Protein AF-A0A7S2W6Z3-F1 (afdb_monomer_lite)

Foldseek 3Di:
DVVVVDDDDPPPDDDDDDDDDDDDDDPDPPPDDPQQSVQVVVDVDRDPRDFPVVQCVVQPVNWDWDKDADDDPDPLRRGWIWIWIQRRRRRWIWIWTDDDPPSPDDTGTPGDTDDDDD

Radius of gyration: 29.52 Å; chains: 1; bounding box: 72×33×83 Å

Organism: NCBI:txid96639

Sequence (118 aa):
FKEHGIEQVDRVVKEPKKIRPKMEKPPYNGFGSEEDSLGSFYNLVPKPPRKNFERLRKFDMKKIHFRVELVSSIPQDMNRRFDLNFHLDDETLSLYEPKRRNSGITGGKFLERGKYVN

Secondary structure (DSSP, 8-state):
-GGGT---------PPPPPPPPPPPPPP-SSS-HHHHHHHHH-SSPPPPPP-HHHHHHHTT-EEEEEEE---SSTTTTT-EEEEEEETTTTEEEEEE---TTSSS--EEEEEEE----

Structure (mmCIF, N/CA/C/O backbone):
data_AF-A0A7S2W6Z3-F1
#
_entry.id   AF-A0A7S2W6Z3-F1
#
loop_
_atom_site.group_PDB
_atom_site.id
_atom_site.type_symbol
_atom_site.label_atom_id
_atom_site.label_alt_id
_atom_site.label_comp_id
_atom_site.label_asym_id
_atom_site.label_entity_id
_atom_site.label_seq_id
_atom_site.pdbx_PDB_ins_code
_atom_site.Cartn_x
_atom_site.Cartn_y
_atom_site.Cartn_z
_atom_site.occupancy
_atom_site.B_iso_or_equiv
_atom_site.auth_seq_id
_atom_site.auth_comp_id
_atom_site.auth_asym_id
_atom_site.auth_atom_id
_atom_site.pdbx_PDB_model_num
ATOM 1 N N . PHE A 1 1 ? 45.239 21.230 -58.740 1.00 55.09 1 PHE A N 1
ATOM 2 C CA . PHE A 1 1 ? 45.133 21.243 -57.262 1.00 55.09 1 PHE A CA 1
ATOM 3 C C . PHE A 1 1 ? 46.415 20.741 -56.591 1.00 55.09 1 PHE A C 1
ATOM 5 O O . PHE A 1 1 ? 47.061 21.556 -55.951 1.00 55.09 1 PHE 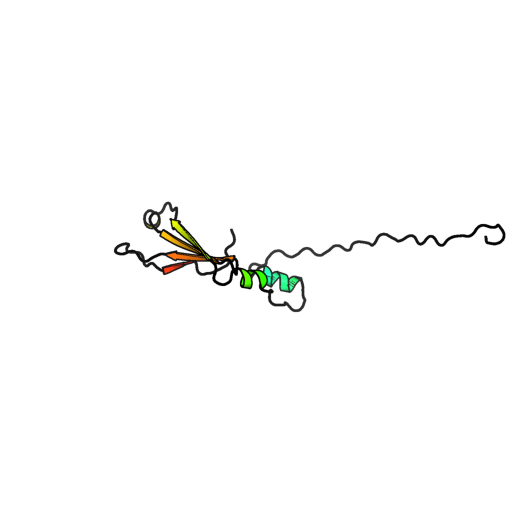A O 1
ATOM 12 N N . LYS A 1 2 ? 46.883 19.500 -56.820 1.00 61.22 2 LYS A N 1
ATOM 13 C CA . LYS A 1 2 ? 48.191 19.034 -56.293 1.00 61.22 2 LYS A CA 1
ATOM 14 C C . LYS A 1 2 ? 49.432 19.690 -56.925 1.00 61.22 2 LYS A C 1
ATOM 16 O O . LYS A 1 2 ? 50.404 19.926 -56.224 1.00 61.22 2 LYS A O 1
ATOM 21 N N . GLU A 1 3 ? 49.386 20.057 -58.206 1.00 65.19 3 GLU A N 1
ATOM 22 C CA . GLU A 1 3 ? 50.524 20.697 -58.902 1.00 65.19 3 GLU A CA 1
ATOM 23 C C . GLU A 1 3 ? 50.796 22.158 -58.483 1.00 65.19 3 GLU A C 1
ATOM 25 O O . GLU A 1 3 ? 51.833 22.710 -58.826 1.00 65.19 3 GLU A O 1
ATOM 30 N N . HIS A 1 4 ? 49.907 22.780 -57.697 1.00 76.31 4 HIS A N 1
ATOM 31 C CA . HIS A 1 4 ? 50.094 24.133 -57.148 1.00 76.31 4 HIS A CA 1
ATOM 32 C C . HIS A 1 4 ? 50.370 24.136 -55.631 1.00 76.31 4 HIS A C 1
ATOM 34 O O . HIS A 1 4 ? 50.239 25.173 -54.989 1.00 76.31 4 HIS A O 1
ATOM 40 N N . GLY A 1 5 ? 50.718 22.983 -55.041 1.00 72.75 5 GLY A N 1
ATOM 41 C CA . GLY A 1 5 ? 51.061 22.871 -53.615 1.00 72.75 5 GLY A CA 1
ATOM 42 C C . GLY A 1 5 ? 49.882 23.008 -52.642 1.00 72.75 5 GLY A C 1
ATOM 43 O O . GLY A 1 5 ? 50.103 23.192 -51.449 1.00 72.75 5 GLY A O 1
ATOM 44 N N . ILE A 1 6 ? 48.635 22.924 -53.120 1.00 72.88 6 ILE A N 1
ATOM 45 C CA . ILE A 1 6 ? 47.436 23.033 -52.279 1.00 72.88 6 ILE A CA 1
ATOM 46 C C . ILE A 1 6 ? 46.843 21.634 -52.082 1.00 72.88 6 ILE A C 1
ATOM 48 O O . ILE A 1 6 ? 46.217 21.072 -52.986 1.00 72.88 6 ILE A O 1
ATOM 52 N N . GLU A 1 7 ? 47.041 21.069 -50.891 1.00 72.19 7 GLU A N 1
ATOM 53 C CA . GLU A 1 7 ? 46.393 19.827 -50.467 1.00 72.19 7 GLU A CA 1
ATOM 54 C C . GLU A 1 7 ? 44.989 20.118 -49.926 1.00 72.19 7 GLU A C 1
ATOM 56 O O . GLU A 1 7 ? 44.810 20.825 -48.934 1.00 72.19 7 GLU A O 1
ATOM 61 N N . GLN A 1 8 ? 43.970 19.571 -50.588 1.00 68.56 8 GLN A N 1
ATOM 62 C CA . GLN A 1 8 ? 42.598 19.636 -50.101 1.00 68.56 8 GLN A CA 1
ATOM 63 C C . GLN A 1 8 ? 42.390 18.530 -49.065 1.00 68.56 8 GLN A C 1
ATOM 65 O O . GLN A 1 8 ? 42.326 17.352 -49.406 1.00 68.56 8 GLN A O 1
ATOM 70 N N . VAL A 1 9 ? 42.305 18.918 -47.794 1.00 72.38 9 VAL A N 1
ATOM 71 C CA . VAL A 1 9 ? 41.975 18.002 -46.698 1.00 72.38 9 VAL A CA 1
ATOM 72 C C . VAL A 1 9 ? 40.477 17.697 -46.756 1.00 72.38 9 VAL A C 1
ATOM 74 O O . VAL A 1 9 ? 39.663 18.625 -46.782 1.00 72.38 9 VAL A O 1
ATOM 77 N N . ASP A 1 10 ? 40.100 16.417 -46.757 1.00 71.00 10 ASP A N 1
ATOM 78 C CA . ASP A 1 10 ? 38.697 15.996 -46.730 1.00 71.00 10 ASP A CA 1
ATOM 79 C C . ASP A 1 10 ? 38.033 16.450 -45.426 1.00 71.00 10 ASP A C 1
ATOM 81 O O . ASP A 1 10 ? 38.139 15.827 -44.365 1.00 71.00 10 ASP A O 1
ATOM 85 N N . ARG A 1 11 ? 37.333 17.582 -45.488 1.00 72.25 11 ARG A N 1
ATOM 86 C CA . ARG A 1 11 ? 36.565 18.099 -44.360 1.00 72.25 11 ARG A CA 1
ATOM 87 C C . ARG A 1 11 ? 35.259 17.320 -44.261 1.00 72.25 11 ARG A C 1
ATOM 89 O O . ARG A 1 11 ? 34.243 17.711 -44.828 1.00 72.25 11 ARG A O 1
ATOM 96 N N . VAL A 1 12 ? 35.283 16.225 -43.507 1.00 77.06 12 VAL A N 1
ATOM 97 C CA . VAL A 1 12 ? 34.076 15.456 -43.179 1.00 77.06 12 VAL A CA 1
ATOM 98 C C . VAL A 1 12 ? 33.202 16.285 -42.234 1.00 77.06 12 VAL A C 1
ATOM 100 O O . VAL A 1 12 ? 33.404 16.309 -41.018 1.00 77.06 12 VAL A O 1
ATOM 103 N N . VAL A 1 13 ? 32.226 17.001 -42.792 1.00 78.50 13 VAL A N 1
ATOM 104 C CA . VAL A 1 13 ? 31.197 17.697 -42.013 1.00 78.50 13 VAL A CA 1
ATOM 105 C C . VAL A 1 13 ? 30.245 16.641 -41.454 1.00 78.50 13 VAL A C 1
ATOM 107 O O . VAL A 1 13 ? 29.481 16.028 -42.194 1.00 78.50 13 VAL A O 1
ATOM 110 N N . LYS A 1 14 ? 30.292 16.390 -40.140 1.00 78.88 14 LYS A N 1
ATOM 111 C CA . LYS A 1 14 ? 29.281 15.552 -39.481 1.00 78.88 14 LYS A CA 1
ATOM 112 C C . LYS A 1 14 ? 27.962 16.312 -39.454 1.00 78.88 14 LYS A C 1
ATOM 114 O O . LYS A 1 14 ? 27.811 17.257 -38.683 1.00 78.88 14 LYS A O 1
ATOM 119 N N . GLU A 1 15 ? 27.014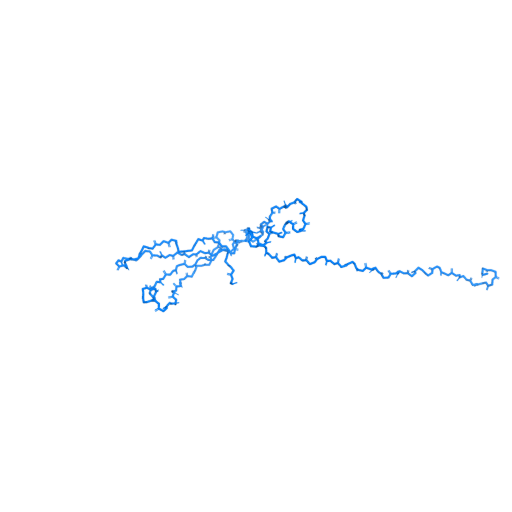 15.888 -40.279 1.00 82.25 15 GLU A N 1
ATOM 120 C CA . GLU A 1 15 ? 25.657 16.420 -40.230 1.00 82.25 15 GLU A CA 1
ATOM 121 C C . GLU A 1 15 ? 25.026 16.168 -38.849 1.00 82.25 15 GLU A C 1
ATOM 123 O O . GLU A 1 15 ? 25.225 15.098 -38.252 1.00 82.25 15 GLU A O 1
ATOM 128 N N . PRO A 1 16 ? 24.257 17.133 -38.313 1.00 84.00 16 PRO A N 1
ATOM 129 C CA . PRO A 1 16 ? 23.542 16.928 -37.065 1.00 84.00 16 PRO A CA 1
ATOM 130 C C . PRO A 1 16 ? 22.518 15.801 -37.240 1.00 84.00 16 PRO A C 1
ATOM 132 O O . PRO A 1 16 ? 21.718 15.790 -38.177 1.00 84.00 16 PRO A O 1
ATOM 135 N N . LYS A 1 17 ? 22.519 14.836 -36.315 1.00 84.19 17 LYS A N 1
ATOM 136 C CA . LYS A 1 17 ? 21.551 13.732 -36.333 1.00 84.19 17 LYS A CA 1
ATOM 137 C C . LYS A 1 17 ? 20.140 14.297 -36.156 1.00 84.19 17 LYS A C 1
ATOM 139 O O . LYS A 1 17 ? 19.830 14.857 -35.107 1.00 84.19 17 LYS A O 1
ATOM 144 N N . LYS A 1 18 ? 19.270 14.107 -37.151 1.00 85.44 18 LYS A N 1
ATOM 145 C CA . LYS A 1 18 ? 17.842 14.441 -37.042 1.00 85.44 18 LYS A CA 1
ATOM 146 C C . LYS A 1 18 ? 17.218 13.630 -35.902 1.00 85.44 18 LYS A C 1
ATOM 148 O O . LYS A 1 18 ? 17.196 12.399 -35.953 1.00 85.44 18 LYS A O 1
ATOM 153 N N . ILE A 1 19 ? 16.726 14.314 -34.872 1.00 86.94 19 ILE A N 1
ATOM 154 C CA . ILE A 1 19 ? 16.036 13.682 -33.745 1.00 86.94 19 ILE A CA 1
ATOM 155 C C . ILE A 1 19 ? 14.629 13.317 -34.219 1.00 86.94 19 ILE A C 1
ATOM 157 O O . ILE A 1 19 ? 13.871 14.183 -34.645 1.00 86.94 19 ILE A O 1
ATOM 161 N N . ARG A 1 20 ? 14.281 12.028 -34.176 1.00 86.62 20 ARG A N 1
ATOM 162 C CA . ARG A 1 20 ? 12.911 11.589 -34.461 1.00 86.62 20 ARG A CA 1
ATOM 163 C C . ARG A 1 20 ? 12.015 11.922 -33.263 1.00 86.62 20 ARG A C 1
ATOM 165 O O . ARG A 1 20 ? 12.470 11.731 -32.131 1.00 86.62 20 ARG A O 1
ATOM 172 N N . PRO A 1 21 ? 10.767 12.369 -33.483 1.00 86.62 21 PRO A N 1
ATOM 173 C CA . PRO A 1 21 ? 9.823 12.542 -32.389 1.00 86.62 21 PRO A CA 1
ATOM 174 C C . PRO A 1 21 ? 9.609 11.189 -31.701 1.00 86.62 21 PRO A C 1
ATOM 176 O O . PRO A 1 21 ? 9.406 10.168 -32.362 1.00 86.62 21 PRO A O 1
ATOM 179 N N . LYS A 1 22 ? 9.716 11.169 -30.372 1.00 85.62 22 LYS A N 1
ATOM 180 C CA . LYS A 1 22 ? 9.358 9.994 -29.574 1.00 85.62 22 LYS A CA 1
ATOM 181 C C . LYS A 1 22 ? 7.852 10.031 -29.355 1.00 85.62 22 LYS A C 1
ATOM 183 O O . LYS A 1 22 ? 7.321 11.088 -29.037 1.00 85.62 22 LYS A O 1
ATOM 188 N N . MET A 1 23 ? 7.186 8.892 -29.519 1.00 86.88 23 MET A N 1
ATOM 189 C CA . MET A 1 23 ? 5.781 8.781 -29.136 1.00 86.88 23 MET A CA 1
ATOM 190 C C . MET A 1 23 ? 5.643 9.026 -27.636 1.00 86.88 23 MET A C 1
ATOM 192 O O . MET A 1 23 ? 6.416 8.488 -26.835 1.00 86.88 23 MET A O 1
ATOM 196 N N . GLU A 1 24 ? 4.666 9.849 -27.277 1.00 88.88 24 GLU A N 1
ATOM 197 C CA . GLU A 1 24 ? 4.262 10.031 -25.892 1.00 88.88 24 GLU A CA 1
ATOM 198 C C . GLU A 1 24 ? 3.520 8.787 -25.408 1.00 88.88 24 GLU A C 1
ATOM 200 O O . GLU A 1 24 ? 2.915 8.046 -26.189 1.00 88.88 24 GLU A O 1
ATOM 205 N N . LYS A 1 25 ? 3.610 8.528 -24.106 1.00 89.88 25 LYS A N 1
ATOM 206 C CA . LYS A 1 25 ? 2.894 7.412 -23.497 1.00 89.88 25 LYS A CA 1
ATOM 207 C C . LYS A 1 25 ? 1.400 7.738 -23.509 1.00 89.88 25 LYS A C 1
ATOM 209 O O . LYS A 1 25 ? 1.047 8.870 -23.174 1.00 89.88 25 LYS A O 1
ATOM 214 N N . PRO A 1 26 ? 0.529 6.781 -23.856 1.00 89.88 26 PRO A N 1
ATOM 215 C CA . PRO A 1 26 ? -0.902 7.005 -23.774 1.00 89.88 26 PRO A CA 1
ATOM 216 C C . PRO A 1 26 ? -1.328 7.221 -22.313 1.00 89.88 26 PRO A C 1
ATOM 218 O O . PRO A 1 26 ? -0.667 6.713 -21.400 1.00 89.88 26 PRO A O 1
ATOM 221 N N . PRO A 1 27 ? -2.438 7.943 -22.078 1.00 91.75 27 PRO A N 1
ATOM 222 C CA . PRO A 1 27 ? -3.036 8.019 -20.755 1.00 91.75 27 PRO A CA 1
ATOM 223 C C . PRO A 1 27 ? -3.462 6.625 -20.283 1.00 91.75 27 PRO A C 1
ATOM 225 O O . PRO A 1 27 ? -3.795 5.747 -21.084 1.00 91.75 27 PRO A O 1
ATOM 228 N N . TYR A 1 28 ? -3.461 6.428 -18.966 1.00 88.44 28 TYR A N 1
ATOM 229 C CA . TYR A 1 28 ? -3.890 5.172 -18.366 1.00 88.44 28 TYR A CA 1
ATOM 230 C C . TYR A 1 28 ? -5.370 4.897 -18.673 1.00 88.44 28 TYR A C 1
ATOM 232 O O . TYR A 1 28 ? -6.229 5.760 -18.507 1.00 88.44 28 TYR A O 1
ATOM 240 N N . ASN A 1 29 ? -5.665 3.680 -19.124 1.00 88.44 29 ASN A N 1
ATOM 241 C CA . ASN A 1 29 ? -6.985 3.270 -19.609 1.00 88.44 29 ASN A CA 1
ATOM 242 C C . ASN A 1 29 ? -7.941 2.782 -18.501 1.00 88.44 29 ASN A C 1
ATOM 244 O O . ASN A 1 29 ? -9.050 2.356 -18.815 1.00 88.44 29 ASN A O 1
ATOM 248 N N . GLY A 1 30 ? -7.525 2.808 -17.230 1.00 88.06 30 GLY A N 1
ATOM 249 C CA . GLY A 1 30 ? -8.350 2.397 -16.087 1.00 88.06 30 GLY A CA 1
ATOM 250 C C . GLY A 1 30 ? -8.360 0.894 -15.790 1.00 88.06 30 GLY A C 1
ATOM 251 O O . GLY A 1 30 ? -8.941 0.491 -14.784 1.00 88.06 30 GLY A O 1
ATOM 252 N N . PHE A 1 31 ? -7.711 0.065 -16.611 1.00 85.75 31 PHE A N 1
ATOM 253 C CA . PHE A 1 31 ? -7.654 -1.383 -16.415 1.00 85.75 31 PHE A CA 1
ATOM 254 C C . PHE A 1 31 ? -6.276 -1.837 -15.932 1.00 85.75 31 PHE A C 1
ATOM 256 O O . PHE A 1 31 ? -5.251 -1.447 -16.489 1.00 85.75 31 PHE A O 1
ATOM 263 N N . GLY A 1 32 ? -6.267 -2.730 -14.939 1.00 85.75 32 GLY A N 1
ATOM 264 C CA . GLY A 1 32 ? -5.041 -3.317 -14.401 1.00 85.75 32 GLY A CA 1
ATOM 265 C C . GLY A 1 32 ? -4.273 -2.359 -13.492 1.00 85.75 32 GLY A C 1
ATOM 266 O O . GLY A 1 32 ? -4.859 -1.698 -12.636 1.00 85.75 32 GLY A O 1
ATOM 267 N N . SER A 1 33 ? -2.950 -2.332 -13.636 1.00 85.88 33 SER A N 1
ATOM 268 C CA . SER A 1 33 ? -2.084 -1.333 -13.009 1.00 85.88 33 SER A CA 1
ATOM 269 C C . SER A 1 33 ? -1.419 -0.479 -14.085 1.00 85.88 33 SER A C 1
ATOM 271 O O . SER A 1 33 ? -1.214 -0.927 -15.213 1.00 85.88 33 SER A O 1
ATOM 273 N N . GLU A 1 34 ? -1.034 0.750 -13.744 1.00 87.38 34 GLU A N 1
ATOM 274 C CA . GLU A 1 34 ? -0.310 1.623 -14.677 1.00 87.38 34 GLU A CA 1
ATOM 275 C C . GLU A 1 34 ? 1.000 0.973 -15.161 1.00 87.38 34 GLU A C 1
ATOM 277 O O . GLU A 1 34 ? 1.343 1.035 -16.341 1.00 87.38 34 GLU A O 1
ATOM 282 N N . GLU A 1 35 ? 1.693 0.275 -14.258 1.00 87.31 35 GLU A N 1
ATOM 283 C CA . GLU A 1 35 ? 2.915 -0.488 -14.537 1.00 87.31 35 GLU A CA 1
ATOM 284 C C . GLU A 1 35 ? 2.684 -1.586 -15.595 1.00 87.31 35 GLU A C 1
ATOM 286 O O . GLU A 1 35 ? 3.532 -1.793 -16.465 1.00 87.31 35 GLU A O 1
ATOM 291 N N . ASP A 1 36 ? 1.535 -2.264 -15.542 1.00 87.69 36 ASP A N 1
ATOM 292 C CA . ASP A 1 36 ? 1.151 -3.322 -16.482 1.00 87.69 36 ASP A CA 1
ATOM 293 C C . ASP A 1 36 ? 0.739 -2.748 -17.849 1.00 87.69 36 ASP A C 1
ATOM 295 O O . ASP A 1 36 ? 1.230 -3.181 -18.897 1.00 87.69 36 ASP A O 1
ATOM 299 N N . SER A 1 37 ? -0.056 -1.673 -17.846 1.00 89.81 37 SER A N 1
ATOM 300 C CA . SER A 1 37 ? -0.449 -0.948 -19.062 1.00 89.81 37 SER A CA 1
ATOM 301 C C . SER A 1 37 ? 0.755 -0.371 -19.816 1.00 89.81 37 SER A C 1
ATOM 303 O O . SER A 1 37 ? 0.812 -0.426 -21.048 1.00 89.81 37 SER A O 1
ATOM 305 N N . LEU A 1 38 ? 1.779 0.104 -19.099 1.00 89.44 38 LEU A N 1
ATOM 306 C CA . LEU A 1 38 ? 3.047 0.526 -19.702 1.00 89.44 38 LEU A CA 1
ATOM 307 C C . LEU A 1 38 ? 3.789 -0.630 -20.382 1.00 89.44 38 LEU A C 1
ATOM 309 O O . LEU A 1 38 ? 4.443 -0.417 -21.405 1.00 89.44 38 LEU A O 1
ATOM 313 N N . GLY A 1 39 ? 3.678 -1.852 -19.858 1.00 89.38 39 GLY A N 1
ATOM 314 C CA . GLY A 1 39 ? 4.263 -3.046 -20.467 1.00 89.38 39 GLY A CA 1
ATOM 315 C C . GLY A 1 39 ? 3.794 -3.255 -21.909 1.00 89.38 39 GLY A C 1
ATOM 316 O O . GLY A 1 39 ? 4.621 -3.550 -22.778 1.00 89.38 39 GLY A O 1
ATOM 317 N N . SER A 1 40 ? 2.504 -3.010 -22.156 1.00 90.06 40 SER A N 1
ATOM 318 C CA . SER A 1 40 ? 1.868 -3.082 -23.479 1.00 90.06 40 SER A CA 1
ATOM 319 C C . SER A 1 40 ? 2.306 -1.953 -24.417 1.00 90.06 40 SER A C 1
ATOM 321 O O . SER A 1 40 ? 2.431 -2.159 -25.619 1.00 90.06 40 SER A O 1
ATOM 323 N N . PHE A 1 41 ? 2.588 -0.760 -23.883 1.00 89.25 41 PHE A N 1
ATOM 324 C CA . PHE A 1 41 ? 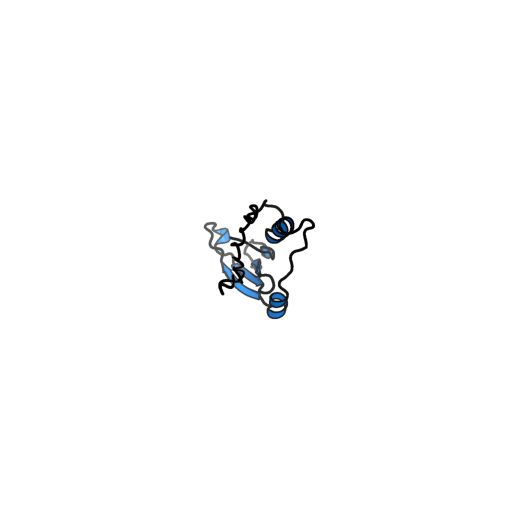3.122 0.351 -24.680 1.00 89.25 41 PHE A CA 1
ATOM 325 C C . PHE A 1 41 ? 4.570 0.100 -25.129 1.00 89.25 41 PHE A C 1
ATOM 327 O O . PHE A 1 41 ? 4.946 0.431 -26.252 1.00 89.25 41 PHE A O 1
ATOM 334 N N . TYR A 1 42 ? 5.400 -0.482 -24.260 1.00 90.00 42 TYR A N 1
ATOM 335 C CA . TYR A 1 42 ? 6.822 -0.677 -24.548 1.00 90.00 42 TYR A CA 1
ATOM 336 C C . TYR A 1 42 ? 7.134 -1.904 -25.410 1.00 90.00 42 TYR A C 1
ATOM 338 O O . TYR A 1 42 ? 8.171 -1.921 -26.073 1.00 90.00 42 TYR A O 1
ATOM 346 N N . ASN A 1 43 ? 6.296 -2.944 -25.380 1.00 90.50 43 ASN A N 1
ATOM 347 C CA . ASN A 1 43 ? 6.559 -4.205 -26.071 1.00 90.50 43 ASN A CA 1
ATOM 348 C C . ASN A 1 43 ? 5.294 -4.722 -26.757 1.00 90.50 43 ASN A C 1
ATOM 350 O O . ASN A 1 43 ? 4.224 -4.711 -26.163 1.00 90.50 43 ASN A O 1
ATOM 354 N N . LEU A 1 44 ? 5.446 -5.288 -27.959 1.00 91.81 44 LEU A N 1
ATOM 355 C CA . LEU A 1 44 ? 4.357 -5.993 -28.647 1.00 91.81 44 LEU A CA 1
ATOM 356 C C . LEU A 1 44 ? 3.831 -7.183 -27.825 1.00 91.81 44 LEU A C 1
ATOM 358 O O . LEU A 1 44 ? 2.634 -7.440 -27.796 1.00 91.81 44 LEU A O 1
ATOM 362 N N . VAL A 1 45 ? 4.740 -7.903 -27.159 1.00 94.31 45 VAL A N 1
ATOM 363 C CA . VAL A 1 45 ? 4.400 -8.949 -26.189 1.00 94.31 45 VAL A CA 1
ATOM 364 C C . VAL A 1 45 ? 4.661 -8.379 -24.795 1.00 94.31 45 VAL A C 1
ATOM 366 O O . VAL A 1 45 ? 5.834 -8.169 -24.453 1.00 94.31 45 VAL A O 1
ATOM 369 N N . PRO A 1 46 ? 3.613 -8.096 -23.999 1.00 89.94 46 PRO A N 1
ATOM 370 C CA . PRO A 1 46 ? 3.779 -7.499 -22.685 1.00 89.94 46 PRO A CA 1
ATOM 371 C C . PRO A 1 46 ? 4.564 -8.448 -21.779 1.00 89.94 46 PRO A C 1
ATOM 373 O O . PRO A 1 46 ? 4.336 -9.658 -21.742 1.00 89.94 46 PRO A O 1
ATOM 376 N N . LYS A 1 47 ? 5.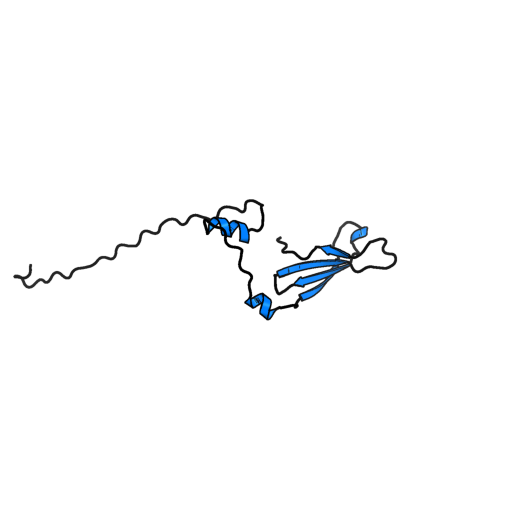535 -7.885 -21.061 1.00 90.81 47 LYS A N 1
ATOM 377 C CA . LYS A 1 47 ? 6.331 -8.608 -20.068 1.00 90.81 47 LYS A CA 1
ATOM 378 C C . LYS A 1 47 ? 5.813 -8.249 -18.681 1.00 90.81 47 LYS A C 1
ATOM 380 O O . LYS A 1 47 ? 5.556 -7.068 -18.450 1.00 90.81 47 LYS A O 1
ATOM 385 N N . PRO A 1 48 ? 5.721 -9.219 -17.756 1.00 90.00 48 PRO A N 1
ATOM 386 C CA . PRO A 1 48 ? 5.260 -8.936 -16.409 1.00 90.00 48 PRO A CA 1
ATOM 387 C C . PRO A 1 48 ? 6.176 -7.901 -15.737 1.00 90.00 48 PRO A C 1
ATOM 389 O O . PRO A 1 48 ? 7.405 -7.971 -15.903 1.00 90.00 48 PRO A O 1
ATOM 392 N N . PRO A 1 49 ? 5.608 -6.952 -14.974 1.00 88.94 49 PRO A N 1
ATOM 393 C CA . PRO A 1 49 ? 6.387 -5.928 -14.298 1.00 88.94 49 PRO A CA 1
ATOM 394 C C . PRO A 1 49 ? 7.361 -6.570 -13.307 1.00 88.94 49 PRO A C 1
ATOM 396 O O . PRO A 1 49 ? 7.031 -7.491 -12.553 1.00 88.94 49 PRO A O 1
ATOM 399 N N . ARG A 1 50 ? 8.608 -6.096 -13.322 1.00 87.12 50 ARG A N 1
ATOM 400 C CA . ARG A 1 50 ? 9.659 -6.611 -12.441 1.00 87.12 50 ARG A CA 1
ATOM 401 C C . ARG A 1 50 ? 9.494 -6.043 -11.035 1.00 87.12 50 ARG A C 1
ATOM 403 O O . ARG A 1 50 ? 9.351 -4.839 -10.865 1.00 87.12 50 ARG A O 1
ATOM 410 N N . LYS A 1 51 ? 9.587 -6.911 -10.025 1.00 86.88 51 LYS A N 1
ATOM 411 C CA . LYS A 1 51 ? 9.620 -6.499 -8.616 1.00 86.88 51 LYS A CA 1
ATOM 412 C C . LYS A 1 51 ? 10.990 -5.917 -8.250 1.00 86.88 51 LYS A C 1
ATOM 414 O O . LYS A 1 51 ? 12.022 -6.398 -8.720 1.00 86.88 51 LYS A O 1
ATOM 419 N N . ASN A 1 52 ? 11.000 -4.934 -7.352 1.00 89.50 52 ASN A N 1
ATOM 420 C CA . ASN A 1 52 ? 12.223 -4.335 -6.815 1.00 89.50 52 ASN A CA 1
ATOM 421 C C . ASN A 1 52 ? 12.871 -5.264 -5.774 1.00 89.50 52 ASN A C 1
ATOM 423 O O . ASN A 1 52 ? 12.648 -5.128 -4.571 1.00 89.50 52 ASN A O 1
ATOM 427 N N . PHE A 1 53 ? 13.680 -6.219 -6.241 1.00 90.50 53 PHE A N 1
ATOM 428 C CA . PHE A 1 53 ? 14.314 -7.235 -5.389 1.00 90.50 53 PHE A CA 1
ATOM 429 C C . PHE A 1 53 ? 15.247 -6.660 -4.319 1.00 90.50 53 PHE A C 1
ATOM 431 O O . PHE A 1 53 ? 15.323 -7.207 -3.223 1.00 90.50 53 PHE A O 1
ATOM 438 N N . GLU A 1 54 ? 15.941 -5.558 -4.603 1.00 92.25 54 GLU A N 1
ATOM 439 C CA . GLU A 1 54 ? 16.814 -4.907 -3.619 1.00 92.25 54 GLU A CA 1
ATOM 440 C C . GLU A 1 54 ? 16.023 -4.393 -2.415 1.00 92.25 54 GLU A C 1
ATOM 442 O O . GLU A 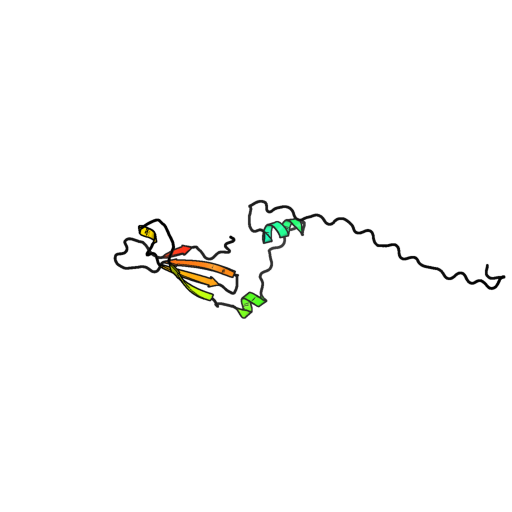1 54 ? 16.422 -4.602 -1.266 1.00 92.25 54 GLU A O 1
ATOM 447 N N . ARG A 1 55 ? 14.869 -3.766 -2.674 1.00 91.06 55 ARG A N 1
ATOM 448 C CA . ARG A 1 55 ? 13.990 -3.250 -1.624 1.00 91.06 55 ARG A CA 1
ATOM 449 C C . ARG A 1 55 ? 13.375 -4.389 -0.826 1.00 91.06 55 ARG A C 1
ATOM 451 O O . ARG A 1 55 ? 13.463 -4.368 0.400 1.00 91.06 55 ARG A O 1
ATOM 458 N N . LEU A 1 56 ? 12.862 -5.403 -1.527 1.00 92.75 56 LEU A N 1
ATOM 459 C CA . LEU A 1 56 ? 12.342 -6.624 -0.917 1.00 92.75 56 LEU A CA 1
ATOM 460 C C . LEU A 1 56 ? 13.379 -7.245 0.025 1.00 92.75 56 LEU A C 1
ATOM 462 O O . LEU A 1 56 ? 13.076 -7.494 1.179 1.00 92.75 56 LEU A O 1
ATOM 466 N N . ARG A 1 57 ? 14.631 -7.408 -0.418 1.00 92.94 57 ARG A N 1
ATOM 467 C CA . ARG A 1 57 ? 15.699 -7.997 0.403 1.00 92.94 57 ARG A CA 1
ATOM 468 C C . ARG A 1 57 ? 16.076 -7.137 1.613 1.00 92.94 57 ARG A C 1
ATOM 470 O O . ARG A 1 57 ? 16.371 -7.669 2.677 1.00 92.94 57 ARG A O 1
ATOM 477 N N . LYS A 1 58 ? 16.123 -5.811 1.460 1.00 94.69 58 LYS A N 1
ATOM 478 C CA . LYS A 1 58 ? 16.550 -4.884 2.526 1.00 94.69 58 LYS A CA 1
ATOM 479 C C . LYS A 1 58 ? 15.489 -4.704 3.617 1.00 94.69 58 LYS A C 1
ATOM 481 O O . LYS A 1 58 ? 15.823 -4.531 4.800 1.00 94.69 58 LYS A O 1
ATOM 486 N N . PHE A 1 59 ? 14.226 -4.694 3.208 1.00 94.25 59 PHE A N 1
ATOM 487 C CA . PHE A 1 59 ? 13.081 -4.380 4.055 1.00 94.25 59 PHE A CA 1
ATOM 488 C C . PHE A 1 59 ? 12.136 -5.560 4.263 1.00 94.25 59 PHE A C 1
ATOM 490 O O . PHE A 1 59 ? 11.011 -5.355 4.710 1.00 94.25 59 PHE A O 1
ATOM 497 N N . ASP A 1 60 ? 12.604 -6.778 3.991 1.00 92.06 60 ASP A N 1
ATOM 498 C CA . ASP A 1 60 ? 11.807 -7.984 4.165 1.00 92.06 60 ASP A CA 1
ATOM 499 C C . ASP A 1 60 ? 11.204 -8.046 5.572 1.00 92.06 60 ASP A C 1
ATOM 501 O O . ASP A 1 60 ? 11.890 -7.802 6.570 1.00 92.06 60 ASP A O 1
ATOM 505 N N . MET A 1 61 ? 9.898 -8.302 5.632 1.00 88.94 61 MET A N 1
ATOM 506 C CA . MET A 1 61 ? 9.080 -8.317 6.850 1.00 88.94 61 MET A CA 1
ATOM 507 C C . MET A 1 61 ? 9.116 -7.041 7.716 1.00 88.94 61 MET A C 1
ATOM 509 O O . MET A 1 61 ? 8.554 -7.028 8.816 1.00 88.94 61 MET A O 1
ATOM 513 N N . LYS A 1 62 ? 9.730 -5.945 7.254 1.00 94.69 62 LYS A N 1
ATOM 514 C CA . LYS A 1 62 ? 9.742 -4.670 7.976 1.00 94.69 62 LYS A CA 1
ATOM 515 C C . LYS A 1 62 ? 8.517 -3.854 7.600 1.00 94.69 62 LYS A C 1
ATOM 517 O O . LYS A 1 62 ? 8.241 -3.588 6.431 1.00 94.69 62 LYS A O 1
ATOM 522 N N . LYS A 1 63 ? 7.815 -3.392 8.626 1.00 95.56 63 LYS A N 1
ATOM 523 C CA . LYS A 1 63 ? 6.669 -2.503 8.490 1.00 95.56 63 LYS A CA 1
ATOM 524 C C . LYS A 1 63 ? 6.748 -1.379 9.504 1.00 95.56 63 LYS A C 1
ATOM 526 O O . LYS A 1 63 ? 7.234 -1.577 10.618 1.00 95.56 63 LYS A O 1
ATOM 531 N N . ILE A 1 64 ? 6.248 -0.217 9.117 1.00 96.44 64 ILE A N 1
ATOM 532 C CA . ILE A 1 64 ? 6.017 0.885 10.039 1.00 96.44 64 ILE A CA 1
ATOM 533 C C . ILE A 1 64 ? 4.589 0.754 10.552 1.00 96.44 64 ILE A C 1
ATOM 535 O O . ILE A 1 64 ? 3.649 0.632 9.767 1.00 96.44 64 ILE A O 1
ATOM 539 N N . HIS A 1 65 ? 4.447 0.733 11.872 1.00 95.94 65 HIS A N 1
ATOM 540 C CA . HIS A 1 65 ? 3.167 0.588 12.545 1.00 95.94 65 HIS A CA 1
ATOM 541 C C . HIS A 1 65 ? 2.803 1.890 13.251 1.00 95.94 65 HIS A C 1
ATOM 543 O O . HIS A 1 65 ? 3.540 2.353 14.124 1.00 95.94 65 HIS A O 1
ATOM 549 N N . PHE A 1 66 ? 1.640 2.435 12.916 1.00 96.50 66 PHE A N 1
ATOM 550 C CA . PHE A 1 66 ? 1.077 3.612 13.557 1.00 96.50 66 PHE A CA 1
ATOM 551 C C . PHE A 1 66 ? -0.291 3.291 14.132 1.00 96.50 66 PHE A C 1
ATOM 553 O O . PHE A 1 66 ? -1.070 2.548 13.541 1.00 96.50 66 PHE A O 1
ATOM 560 N N . ARG A 1 67 ? -0.606 3.912 15.266 1.00 95.38 67 ARG A N 1
ATOM 561 C CA . ARG A 1 67 ? -1.978 3.977 15.754 1.00 95.38 67 ARG A CA 1
ATOM 562 C C . ARG A 1 67 ? -2.598 5.275 15.268 1.00 95.38 67 ARG A C 1
ATOM 564 O O . ARG A 1 67 ? -2.032 6.338 15.506 1.00 95.38 67 ARG A O 1
ATOM 571 N N . VAL A 1 68 ? -3.739 5.174 14.603 1.00 94.69 68 VAL A N 1
ATOM 572 C CA . VAL A 1 68 ? -4.437 6.308 13.997 1.00 94.69 68 VAL A CA 1
ATOM 573 C C . VAL A 1 68 ? -5.888 6.359 14.464 1.00 94.69 68 VAL A C 1
ATOM 575 O O . VAL A 1 68 ? -6.473 5.340 14.834 1.00 94.69 68 VAL A O 1
ATOM 578 N N . GLU A 1 69 ? -6.461 7.555 14.467 1.00 92.19 69 GLU A N 1
ATOM 579 C CA . GLU A 1 69 ? -7.870 7.811 14.772 1.00 92.19 69 GLU A CA 1
ATOM 580 C C . GLU A 1 69 ? -8.533 8.419 13.536 1.00 92.19 69 GLU A C 1
ATOM 582 O O . GLU A 1 69 ? -7.920 9.215 12.821 1.00 92.19 69 GLU A O 1
ATOM 587 N N . LEU A 1 70 ? -9.766 8.001 13.250 1.00 90.69 70 LEU A N 1
ATOM 588 C CA . LEU A 1 70 ? -10.496 8.487 12.085 1.00 90.69 70 LEU A CA 1
ATOM 589 C C . LEU A 1 70 ? -11.164 9.823 12.414 1.00 90.69 70 LEU A C 1
ATOM 591 O O . LEU A 1 70 ? -12.084 9.892 13.226 1.00 90.69 70 LEU A O 1
ATOM 595 N N . VAL A 1 71 ? -10.718 10.885 11.745 1.00 92.00 71 VAL A N 1
ATOM 596 C CA . VAL A 1 71 ? -11.356 12.201 11.833 1.00 92.00 71 VAL A CA 1
ATOM 597 C C . VAL A 1 71 ? -12.593 12.181 10.937 1.00 92.00 71 VAL A C 1
ATOM 599 O O . VAL A 1 71 ? -12.484 12.245 9.715 1.00 92.00 71 VAL A O 1
ATOM 602 N N . SER A 1 72 ? -13.769 12.056 11.545 1.00 91.31 72 SER A N 1
ATOM 603 C CA . SER A 1 72 ? -15.057 12.004 10.850 1.00 91.31 72 SER A CA 1
ATOM 604 C C . SER A 1 72 ? -16.059 12.940 11.519 1.00 91.31 72 SER A C 1
ATOM 606 O O . SER A 1 72 ? -16.025 13.131 12.732 1.00 91.31 72 SER A O 1
ATOM 608 N N . SER A 1 73 ? -16.971 13.515 10.738 1.00 91.88 73 SER A N 1
ATOM 609 C CA . SER A 1 73 ? -18.132 14.255 11.252 1.00 91.88 73 SER A CA 1
ATOM 610 C C . SER A 1 73 ? -19.229 13.327 11.788 1.00 91.88 73 SER A C 1
ATOM 612 O O . SER A 1 73 ? -20.140 13.784 12.476 1.00 91.88 73 SER A O 1
ATOM 614 N N . ILE A 1 74 ? -19.140 12.027 11.492 1.00 91.12 74 ILE A N 1
ATOM 615 C CA . ILE A 1 74 ? -20.083 10.998 11.925 1.00 91.12 74 ILE A CA 1
ATOM 616 C C . ILE A 1 74 ? -19.763 10.615 13.383 1.00 91.12 74 ILE A C 1
ATOM 618 O O . ILE A 1 74 ? -18.668 10.109 13.649 1.00 91.12 74 ILE A O 1
ATOM 622 N N . PRO A 1 75 ? -20.695 10.799 14.343 1.00 87.19 75 PRO A N 1
ATOM 623 C CA . PRO A 1 75 ? -20.443 10.536 15.765 1.00 87.19 75 PRO A CA 1
ATOM 624 C C . PRO A 1 75 ? -19.983 9.105 16.071 1.00 87.19 75 PRO A C 1
ATOM 626 O O . PRO A 1 75 ? -19.197 8.884 16.990 1.00 87.19 75 PRO A O 1
ATOM 629 N N . GLN A 1 76 ? -20.455 8.128 15.294 1.00 85.88 76 GLN A N 1
ATOM 630 C CA . GLN A 1 76 ? -20.096 6.716 15.434 1.00 85.88 76 GLN A CA 1
ATOM 631 C C . GLN A 1 76 ? -18.620 6.449 15.099 1.00 85.88 76 GLN A C 1
ATOM 633 O O . GLN A 1 76 ? -18.023 5.519 15.643 1.00 85.88 76 GLN A O 1
ATOM 638 N N . ASP A 1 77 ? -18.026 7.270 14.233 1.00 87.88 77 ASP A N 1
ATOM 639 C CA . ASP A 1 77 ? -16.670 7.080 13.723 1.00 87.88 77 ASP A CA 1
ATOM 640 C C . ASP A 1 77 ? -15.606 7.856 14.509 1.00 87.88 77 ASP A C 1
ATOM 642 O O . ASP A 1 77 ? -14.451 7.433 14.533 1.00 87.88 77 ASP A O 1
ATOM 646 N N . MET A 1 78 ? -15.987 8.929 15.214 1.00 85.50 78 MET A N 1
ATOM 647 C CA . MET A 1 78 ? -15.058 9.837 15.912 1.00 85.50 78 MET A CA 1
ATOM 648 C C . MET A 1 78 ? -14.118 9.158 16.921 1.00 85.50 78 MET A C 1
ATOM 650 O O . MET A 1 78 ? -13.052 9.683 17.217 1.00 85.50 78 MET A O 1
ATOM 654 N N . ASN A 1 79 ? -14.495 7.995 17.458 1.00 85.25 79 ASN A N 1
ATOM 655 C CA . ASN A 1 79 ? -13.715 7.270 18.467 1.00 85.25 79 ASN A CA 1
ATOM 656 C C . ASN A 1 79 ? -13.140 5.941 17.949 1.00 85.25 79 ASN A C 1
ATOM 658 O O . ASN A 1 79 ? -12.715 5.089 18.749 1.00 85.25 79 ASN A O 1
ATOM 662 N N . ARG A 1 80 ? -13.167 5.721 16.629 1.00 91.25 80 ARG A N 1
ATOM 663 C CA . ARG A 1 80 ? -12.606 4.519 16.008 1.00 91.25 80 ARG A CA 1
ATOM 664 C C . ARG A 1 80 ? -11.099 4.670 15.869 1.00 91.25 80 ARG A C 1
ATOM 666 O O . ARG A 1 80 ? -10.586 5.658 15.345 1.00 91.25 80 ARG A O 1
ATOM 673 N N . ARG A 1 81 ? -10.394 3.662 16.376 1.00 92.75 81 ARG A N 1
ATOM 674 C CA . ARG A 1 81 ? -8.935 3.563 16.353 1.00 92.75 81 ARG A CA 1
ATOM 675 C C . ARG A 1 81 ? -8.550 2.483 15.371 1.00 92.75 81 ARG A C 1
ATOM 677 O O . ARG A 1 81 ? -9.165 1.424 15.382 1.00 92.75 81 ARG A O 1
ATOM 684 N N . PHE A 1 82 ? -7.508 2.731 14.598 1.00 95.50 82 PHE A N 1
ATOM 685 C CA . PHE A 1 82 ? -6.978 1.788 13.631 1.00 95.50 82 PHE A CA 1
ATOM 686 C C . PHE A 1 82 ? -5.475 1.627 13.835 1.00 95.50 82 PHE A C 1
ATOM 688 O O . PHE A 1 82 ? -4.769 2.560 14.217 1.00 95.50 82 PHE A O 1
ATOM 695 N N . ASP A 1 83 ? -4.994 0.428 13.561 1.00 96.38 83 ASP A N 1
ATOM 696 C CA . ASP A 1 83 ? -3.588 0.096 13.450 1.00 96.38 83 ASP A CA 1
ATOM 697 C C . ASP A 1 83 ? -3.225 0.139 11.953 1.00 96.38 83 ASP A C 1
ATOM 699 O O . ASP A 1 83 ? -3.626 -0.720 11.156 1.00 96.38 83 ASP A O 1
ATOM 703 N N . LEU A 1 84 ? -2.503 1.189 11.560 1.00 96.62 84 LEU A N 1
ATOM 704 C CA . LEU A 1 84 ? -2.007 1.417 10.207 1.00 96.62 84 LEU A CA 1
ATOM 705 C C . LEU A 1 84 ? -0.648 0.751 10.055 1.00 96.62 84 LEU A C 1
ATOM 707 O O . LEU A 1 84 ? 0.302 1.072 10.767 1.00 96.62 84 LEU A O 1
ATOM 711 N N . ASN A 1 85 ? -0.552 -0.170 9.099 1.00 96.50 85 ASN A N 1
ATOM 712 C CA . ASN A 1 85 ? 0.690 -0.845 8.756 1.00 96.50 85 ASN A CA 1
ATOM 713 C C . ASN A 1 85 ? 1.122 -0.431 7.349 1.00 96.50 85 ASN A C 1
ATOM 715 O O . ASN A 1 85 ? 0.416 -0.717 6.379 1.00 96.50 85 ASN A O 1
ATOM 719 N N . PHE A 1 86 ? 2.294 0.191 7.251 1.00 96.25 86 PHE A N 1
ATOM 720 C CA . PHE A 1 86 ? 2.962 0.483 5.988 1.00 96.25 86 PHE A CA 1
ATOM 721 C C . PHE A 1 86 ? 4.107 -0.506 5.766 1.00 96.25 86 PHE A C 1
ATOM 723 O O . PHE A 1 86 ? 5.044 -0.569 6.564 1.00 96.25 86 PHE A O 1
ATOM 730 N N . HIS A 1 87 ? 4.013 -1.297 4.704 1.00 95.44 87 HIS A N 1
ATOM 731 C CA . HIS A 1 87 ? 4.950 -2.362 4.369 1.00 95.44 87 HIS A CA 1
ATOM 732 C C . HIS A 1 87 ? 6.079 -1.803 3.501 1.00 95.44 87 HIS A C 1
ATOM 734 O O . HIS A 1 87 ? 5.843 -1.246 2.430 1.00 95.44 87 HIS A O 1
ATOM 740 N N . LEU A 1 88 ? 7.317 -1.904 3.986 1.00 94.06 88 LEU A N 1
ATOM 741 C CA . LEU A 1 88 ? 8.470 -1.252 3.357 1.00 94.06 88 LEU A CA 1
ATOM 742 C C . LEU A 1 88 ? 9.033 -2.040 2.165 1.00 94.06 88 LEU A C 1
ATOM 744 O O . LEU A 1 88 ? 9.741 -1.483 1.327 1.00 94.06 88 LEU A O 1
ATOM 748 N N . ASP A 1 89 ? 8.727 -3.331 2.078 1.00 93.56 89 ASP A N 1
ATOM 749 C CA . ASP A 1 89 ? 9.105 -4.215 0.979 1.00 93.56 89 ASP A CA 1
ATOM 750 C C . ASP A 1 89 ? 8.403 -3.828 -0.331 1.00 93.56 89 ASP A C 1
ATOM 752 O O . ASP A 1 89 ? 9.063 -3.651 -1.357 1.00 93.56 89 ASP A O 1
ATOM 756 N N . ASP A 1 90 ? 7.087 -3.619 -0.307 1.00 91.44 90 ASP A N 1
ATOM 757 C CA . ASP A 1 90 ? 6.258 -3.391 -1.499 1.00 91.44 90 ASP A CA 1
ATOM 758 C C . ASP A 1 90 ? 5.502 -2.048 -1.509 1.00 91.44 90 ASP A C 1
ATOM 760 O O . ASP A 1 90 ? 4.787 -1.778 -2.472 1.00 91.44 90 ASP A O 1
ATOM 764 N N . GLU A 1 91 ? 5.749 -1.171 -0.525 1.00 92.06 91 GLU A N 1
ATOM 765 C CA . GLU A 1 91 ? 5.088 0.143 -0.367 1.00 92.06 91 GLU A CA 1
ATOM 766 C C . GLU A 1 91 ? 3.560 0.038 -0.295 1.00 92.06 91 GLU A C 1
ATOM 768 O O . GLU A 1 91 ? 2.829 0.930 -0.725 1.00 92.06 91 GLU A O 1
ATOM 773 N N . THR A 1 92 ? 3.058 -1.066 0.254 1.00 94.12 92 THR A N 1
ATOM 774 C CA . THR A 1 92 ? 1.621 -1.261 0.436 1.00 94.12 92 THR A CA 1
ATOM 775 C C . THR A 1 92 ? 1.167 -0.864 1.831 1.00 94.12 92 THR A C 1
ATOM 777 O O . THR A 1 92 ? 1.892 -0.973 2.825 1.00 94.12 92 THR A O 1
ATOM 780 N N . LEU A 1 93 ? -0.086 -0.436 1.922 1.00 95.88 93 LEU A N 1
ATOM 781 C CA . LEU A 1 93 ? -0.714 -0.016 3.165 1.00 95.88 93 LEU A CA 1
ATOM 782 C C . LEU A 1 93 ? -1.818 -1.000 3.542 1.00 95.88 93 LEU A C 1
ATOM 784 O O . LEU A 1 93 ? -2.476 -1.563 2.675 1.00 95.88 93 LEU A O 1
ATOM 788 N N . SER A 1 94 ? -2.016 -1.226 4.836 1.00 96.19 94 SER A N 1
ATOM 789 C CA . SER A 1 94 ? -3.169 -1.966 5.358 1.00 96.19 94 SER A CA 1
ATOM 790 C C . SER A 1 94 ? -3.650 -1.339 6.662 1.00 96.19 94 SER A C 1
ATOM 792 O O . SER A 1 94 ? -2.837 -0.831 7.439 1.00 96.19 94 SER A O 1
ATOM 794 N N . LEU A 1 95 ? -4.959 -1.394 6.905 1.00 96.50 95 LEU A N 1
ATOM 795 C CA . LEU A 1 95 ? -5.590 -0.863 8.114 1.00 96.50 95 LEU A CA 1
ATOM 796 C C . LEU A 1 95 ? -6.353 -1.966 8.830 1.00 96.50 95 LEU A C 1
ATOM 798 O O . LEU A 1 95 ? -7.149 -2.691 8.225 1.00 96.50 95 LEU A O 1
ATOM 802 N N . TYR A 1 96 ? -6.140 -2.055 10.136 1.00 96.00 96 TYR A N 1
ATOM 803 C CA . TYR A 1 96 ? -6.830 -2.998 11.000 1.00 96.00 96 TYR A CA 1
ATOM 804 C C . TYR A 1 96 ? -7.491 -2.270 12.166 1.00 96.00 96 TYR A C 1
ATOM 806 O O . TYR A 1 96 ? -6.872 -1.433 12.810 1.00 96.00 96 TYR A O 1
ATOM 814 N N . GLU A 1 97 ? -8.741 -2.594 12.460 1.00 94.56 97 GLU A N 1
ATOM 815 C CA . GLU A 1 97 ? -9.466 -2.077 13.612 1.00 94.56 97 GLU A CA 1
ATOM 816 C C . GLU A 1 97 ? -9.409 -3.095 14.764 1.00 94.56 97 GLU A C 1
ATOM 818 O O . GLU A 1 97 ? -9.981 -4.187 14.653 1.00 94.56 97 GLU A O 1
ATOM 823 N N . PRO A 1 98 ? -8.739 -2.786 15.888 1.00 92.12 98 PRO A N 1
ATOM 824 C CA . PRO A 1 98 ? -8.729 -3.661 17.049 1.00 92.12 98 PRO A CA 1
ATOM 825 C C . PRO A 1 98 ? -10.138 -3.847 17.624 1.00 92.12 98 PRO A C 1
ATOM 827 O O . PRO A 1 98 ? -10.896 -2.897 17.820 1.00 92.12 98 PRO A O 1
ATOM 830 N N . LYS A 1 99 ? -10.478 -5.094 17.969 1.00 90.50 99 LYS A N 1
ATOM 831 C CA . LYS A 1 99 ? -11.763 -5.425 18.596 1.00 90.50 99 LYS A CA 1
ATOM 832 C C . LYS A 1 99 ? -11.859 -4.778 19.980 1.00 90.50 99 LYS A C 1
ATOM 834 O O . LYS A 1 99 ? -11.057 -5.070 20.866 1.00 90.50 99 LYS A O 1
ATOM 839 N N . ARG A 1 100 ? -12.883 -3.951 20.193 1.00 89.25 100 ARG A N 1
ATOM 840 C CA . ARG A 1 100 ? -13.182 -3.317 21.486 1.00 89.25 100 ARG A CA 1
ATOM 841 C C . ARG A 1 100 ? -14.409 -3.966 22.121 1.00 89.25 100 ARG A C 1
ATOM 843 O O . ARG A 1 100 ? -15.402 -4.226 21.449 1.00 89.25 100 ARG A O 1
ATOM 850 N N . ARG A 1 101 ? -14.348 -4.254 23.425 1.00 89.44 101 ARG A N 1
ATOM 851 C CA . ARG A 1 101 ? -15.523 -4.746 24.165 1.00 89.44 101 ARG A CA 1
ATOM 852 C C . ARG A 1 101 ? -16.565 -3.634 24.257 1.00 89.44 101 ARG A C 1
ATOM 854 O O . ARG A 1 101 ? -16.201 -2.479 24.456 1.00 89.44 101 ARG A O 1
ATOM 861 N N . ASN A 1 102 ? -17.837 -4.007 24.133 1.00 87.62 102 ASN A N 1
ATOM 862 C CA . ASN A 1 102 ? -18.995 -3.118 24.272 1.00 87.62 102 ASN A CA 1
ATOM 863 C C . ASN A 1 102 ? -19.030 -1.928 23.289 1.00 87.62 102 ASN A C 1
ATOM 865 O O . ASN A 1 102 ? -19.739 -0.963 23.543 1.00 87.62 102 ASN A O 1
ATOM 869 N N . SER A 1 103 ? -18.287 -1.972 22.174 1.00 84.56 103 SER A N 1
ATOM 870 C CA . SER A 1 103 ? -18.322 -0.903 21.162 1.00 84.56 103 SER A CA 1
ATOM 871 C C . SER A 1 103 ? -19.485 -1.023 20.178 1.00 84.56 103 SER A C 1
ATOM 873 O O . SER A 1 103 ? -19.771 -0.065 19.473 1.00 84.56 103 SER A O 1
ATOM 875 N N . GLY A 1 104 ? -20.110 -2.201 20.065 1.00 86.44 104 GLY A N 1
ATOM 876 C CA . GLY A 1 104 ? -21.108 -2.480 19.025 1.00 86.44 104 GLY A CA 1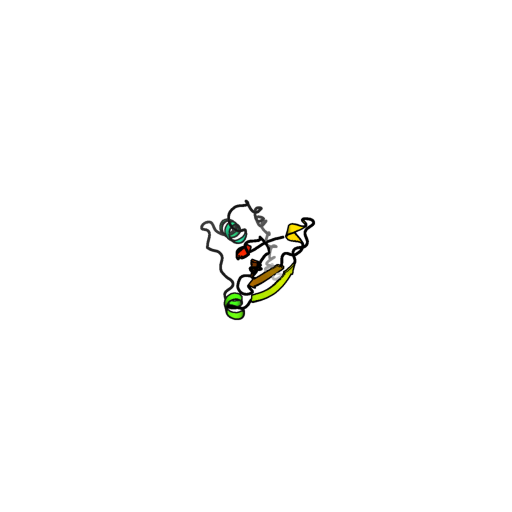
ATOM 877 C C . GLY A 1 104 ? -20.535 -2.574 17.602 1.00 86.44 104 GLY A C 1
ATOM 878 O O . GLY A 1 104 ? -21.292 -2.785 16.663 1.00 86.44 104 GLY A O 1
ATOM 879 N N . ILE A 1 105 ? -19.212 -2.456 17.438 1.00 85.38 105 ILE A N 1
ATOM 880 C CA . ILE A 1 105 ? -18.520 -2.479 16.142 1.00 85.38 105 ILE A CA 1
ATOM 881 C C . ILE A 1 105 ? -17.695 -3.761 16.036 1.00 85.38 105 ILE A C 1
ATOM 883 O O . ILE A 1 105 ? -16.890 -4.080 16.920 1.00 85.38 105 ILE A O 1
ATOM 887 N N . THR A 1 106 ? -17.873 -4.487 14.934 1.00 86.44 106 THR A N 1
ATOM 888 C CA . THR A 1 106 ? -17.037 -5.640 14.589 1.00 86.44 106 THR A CA 1
ATOM 889 C C . THR A 1 106 ? -15.674 -5.136 14.128 1.00 86.44 106 THR A C 1
ATOM 891 O O . THR A 1 106 ? -15.552 -4.600 13.032 1.00 86.44 106 THR A O 1
ATOM 894 N N . GLY A 1 107 ? -14.652 -5.292 14.971 1.00 89.81 107 GLY A N 1
ATOM 895 C CA . GLY A 1 107 ? -13.268 -5.023 14.571 1.00 89.81 107 GLY A CA 1
ATOM 896 C C . GLY A 1 107 ? -12.777 -6.016 13.512 1.00 89.81 107 GLY A C 1
ATOM 897 O O . GLY A 1 107 ? -13.403 -7.050 13.275 1.00 89.81 107 GLY A O 1
ATOM 898 N N . GLY A 1 108 ? -11.631 -5.731 12.901 1.00 92.25 108 GLY A N 1
ATOM 899 C CA . GLY A 1 108 ? -11.067 -6.572 11.851 1.00 92.25 108 GLY A CA 1
ATOM 900 C C . GLY A 1 108 ? -10.291 -5.792 10.797 1.00 92.25 108 GLY A C 1
ATOM 901 O O . GLY A 1 108 ? -9.854 -4.666 11.015 1.00 92.25 108 GLY A O 1
ATOM 902 N N . LYS A 1 109 ? -10.107 -6.408 9.628 1.00 94.44 109 LYS A N 1
ATOM 903 C CA . LYS A 1 109 ? -9.464 -5.774 8.472 1.00 94.44 109 LYS A CA 1
ATOM 904 C C . LYS A 1 109 ? -10.383 -4.668 7.939 1.00 94.44 109 LYS A C 1
ATOM 906 O O . LYS A 1 109 ? -11.460 -4.969 7.439 1.00 94.44 109 LYS A O 1
ATOM 911 N N . PHE A 1 110 ? -9.943 -3.416 8.047 1.00 93.88 110 PHE A N 1
ATOM 912 C CA . PHE A 1 110 ? -10.658 -2.256 7.511 1.00 93.88 110 PHE A CA 1
ATOM 913 C C . PHE A 1 110 ? -10.218 -1.947 6.076 1.00 93.88 110 PHE A C 1
ATOM 915 O O . PHE A 1 110 ? -11.049 -1.685 5.215 1.00 93.88 110 PHE A O 1
ATOM 922 N N . LEU A 1 111 ? -8.909 -2.035 5.811 1.00 94.69 111 LEU A N 1
ATOM 923 C CA . LEU A 1 111 ? -8.327 -1.867 4.482 1.00 94.69 111 LEU A CA 1
ATOM 924 C C . LEU A 1 111 ? -7.360 -3.014 4.201 1.00 94.69 111 LEU A C 1
ATOM 926 O O . LEU A 1 111 ? -6.437 -3.271 4.981 1.00 94.69 111 LEU A O 1
ATOM 930 N N . GLU A 1 112 ? -7.581 -3.707 3.088 1.00 95.19 112 GLU A N 1
ATOM 931 C CA . GLU A 1 112 ? -6.695 -4.772 2.635 1.00 95.19 112 GLU A CA 1
ATOM 932 C C . GLU A 1 112 ? -5.316 -4.232 2.243 1.00 95.19 112 GLU A C 1
ATOM 934 O O . GLU A 1 112 ? -5.173 -3.077 1.851 1.00 95.19 112 GLU A O 1
ATOM 939 N N . ARG A 1 113 ? -4.283 -5.071 2.365 1.00 95.19 113 ARG A N 1
ATOM 940 C CA . ARG A 1 113 ? -2.938 -4.741 1.903 1.00 95.19 113 ARG A CA 1
ATOM 941 C C . ARG A 1 113 ? -2.974 -4.461 0.401 1.00 95.19 113 ARG A C 1
ATOM 943 O O . ARG A 1 113 ? -3.237 -5.363 -0.386 1.00 95.19 113 ARG A O 1
ATOM 950 N N . GLY A 1 114 ? -2.679 -3.225 0.023 1.00 93.56 114 GLY A N 1
ATOM 951 C CA . GLY A 1 114 ? -2.689 -2.788 -1.368 1.00 93.56 114 GLY A CA 1
ATOM 952 C C . GLY A 1 114 ? -1.866 -1.524 -1.581 1.00 93.56 114 GLY A C 1
ATOM 953 O O . GLY A 1 114 ? -1.457 -0.865 -0.620 1.00 93.56 114 GLY A O 1
ATOM 954 N N . LYS A 1 115 ? -1.593 -1.202 -2.848 1.00 90.62 115 LYS A N 1
ATOM 955 C CA . LYS A 1 115 ? -1.071 0.112 -3.235 1.00 90.62 115 LYS A CA 1
ATOM 956 C C . LYS A 1 115 ? -2.258 1.064 -3.344 1.00 90.62 115 LYS A C 1
ATOM 958 O O . LYS A 1 115 ? -3.188 0.791 -4.097 1.00 90.62 115 LYS A O 1
ATOM 963 N N . TYR A 1 116 ? -2.206 2.165 -2.607 1.00 89.81 116 TYR A N 1
ATOM 964 C CA . TYR A 1 116 ? -3.232 3.201 -2.628 1.00 89.81 116 TYR A CA 1
ATOM 965 C C . TYR A 1 116 ? -2.585 4.503 -3.081 1.00 89.81 116 TYR A C 1
ATOM 967 O O . TYR A 1 116 ? -1.529 4.879 -2.573 1.00 89.81 116 TYR A O 1
ATOM 975 N N . VAL A 1 117 ? -3.198 5.147 -4.067 1.00 83.56 117 VAL A N 1
ATOM 976 C CA . VAL A 1 117 ? -2.789 6.455 -4.586 1.00 83.56 117 VAL A CA 1
ATOM 977 C C . VAL A 1 117 ? -3.734 7.524 -4.044 1.00 83.56 117 VAL A C 1
ATOM 979 O O . VAL A 1 117 ? -4.867 7.208 -3.677 1.00 83.56 117 VAL A O 1
ATOM 982 N N . ASN A 1 118 ? -3.235 8.754 -3.943 1.00 67.75 118 ASN A N 1
ATOM 983 C CA . ASN A 1 118 ? -4.037 9.923 -3.584 1.00 67.75 118 ASN A CA 1
ATOM 984 C C . ASN A 1 118 ? -4.846 10.425 -4.782 1.00 67.75 118 ASN A C 1
ATOM 986 O O . ASN A 1 118 ? -4.307 10.331 -5.908 1.00 67.75 118 ASN A O 1
#

pLDDT: mean 88.16, std 7.79, range [55.09, 96.62]

InterPro domains:
  IPR006602 DM10 domain [PF06565] (55-116)
  IPR006602 DM10 domain [PS51336] (60-118)
  IPR040193 EF-hand domain-containing protein EFHC1/EFHC2/EFHB [PTHR12086] (3-117)